Protein AF-A0A183UV71-F1 (afdb_monomer)

Secondary st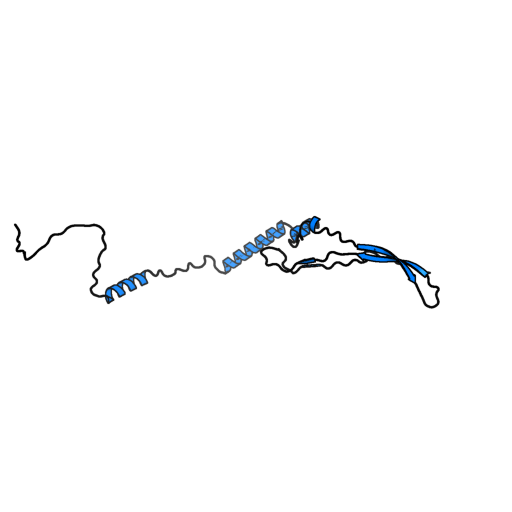ructure (DSSP, 8-state):
------------------S--------S-HHHHHHHHHHHHHHT------PPPSS-HHHHHHHHHHHHHHHHHHHHHT-----SSHHHHHHHH------S-HHHH-----EEEEEEEEEE--TTS--EEEEEEEEEE----EEE----TTT---SS-EEE------S--------

Radius of gyration: 47.93 Å; Cα contacts (8 Å, |Δi|>4): 113; chains: 1; bounding box: 83×75×147 Å

Solvent-accessible surface area (backbone atoms only — not comparable to full-atom values): 11928 Å² total; per-residue (Å²): 132,88,81,90,85,87,82,92,84,84,86,84,89,86,90,87,85,84,90,77,90,72,84,79,80,84,67,99,50,70,68,60,55,54,48,52,52,50,51,54,56,59,68,66,59,70,78,82,78,72,74,72,70,97,56,54,74,64,53,50,50,50,53,49,51,52,52,51,49,55,51,48,53,54,48,62,76,62,45,86,71,70,56,92,38,74,68,48,43,46,64,71,64,63,75,76,77,82,94,66,58,68,76,82,63,57,68,74,62,46,64,47,73,47,80,44,82,43,75,48,77,52,89,100,52,81,69,45,77,46,83,45,71,49,58,47,66,51,55,76,58,50,77,44,76,65,46,67,82,88,81,41,85,49,91,52,66,45,76,48,83,51,75,60,62,82,91,74,87,85,88,79,89,81,131

InterPro domains:
  IPR004133 DAN [PF03045] (96-174)
  IPR029034 Cystine-knot cytokine [G3DSA:2.10.90.10] (87-175)

Structure (mmCIF, N/CA/C/O backbone):
data_AF-A0A183UV71-F1
#
_entry.id   AF-A0A183UV71-F1
#
loop_
_atom_site.group_PDB
_atom_site.id
_atom_site.type_symbol
_atom_site.label_atom_id
_atom_site.label_alt_id
_atom_site.label_comp_id
_atom_site.label_asym_id
_atom_site.label_entity_id
_atom_site.label_seq_id
_atom_site.pdbx_PDB_ins_code
_atom_site.Cartn_x
_atom_site.Cartn_y
_atom_site.Cartn_z
_atom_site.occupancy
_atom_site.B_iso_or_equiv
_atom_site.auth_seq_id
_atom_site.auth_comp_id
_atom_site.auth_asym_id
_atom_site.auth_atom_id
_atom_site.pdbx_PDB_model_num
ATOM 1 N N . MET A 1 1 ? -43.336 -45.589 111.335 1.00 37.75 1 MET A N 1
ATOM 2 C CA . MET A 1 1 ? -44.223 -46.424 110.501 1.00 37.75 1 MET A CA 1
ATOM 3 C C . MET A 1 1 ? -45.210 -45.513 109.783 1.00 37.75 1 MET A C 1
ATOM 5 O O . MET A 1 1 ? -45.688 -44.574 110.404 1.00 37.75 1 MET A O 1
ATOM 9 N N . GLN A 1 2 ? -45.421 -45.746 108.480 1.00 35.09 2 GLN A N 1
ATOM 10 C CA . GLN A 1 2 ? -46.524 -45.199 107.658 1.00 35.09 2 GLN A CA 1
ATOM 11 C C . GLN A 1 2 ? -47.882 -45.576 108.298 1.00 35.09 2 GLN A C 1
ATOM 13 O O . GLN A 1 2 ? -47.913 -46.510 109.090 1.00 35.09 2 GLN A O 1
ATOM 18 N N . ALA A 1 3 ? -49.023 -44.919 108.074 1.00 33.34 3 ALA A N 1
ATOM 19 C CA . ALA A 1 3 ? -49.651 -44.441 106.838 1.00 33.34 3 ALA A CA 1
ATOM 20 C C . ALA A 1 3 ? -50.724 -43.377 107.213 1.00 33.34 3 ALA A C 1
ATOM 22 O O . ALA A 1 3 ? -51.343 -43.485 108.264 1.00 33.34 3 ALA A O 1
ATOM 23 N N . ASN A 1 4 ? -50.811 -42.232 106.527 1.00 34.31 4 ASN A N 1
ATOM 24 C CA . ASN A 1 4 ? -51.706 -41.931 105.390 1.00 34.31 4 ASN A CA 1
ATOM 25 C C . ASN A 1 4 ? -53.217 -42.139 105.631 1.00 34.31 4 ASN A C 1
ATOM 27 O O . ASN A 1 4 ? -53.689 -43.265 105.561 1.00 34.31 4 ASN A O 1
ATOM 31 N N . SER A 1 5 ? -53.970 -41.030 105.662 1.00 34.34 5 SER A N 1
ATOM 32 C CA . SER A 1 5 ? -55.136 -40.824 104.779 1.00 34.34 5 SER A CA 1
ATOM 33 C C . SER A 1 5 ? -55.552 -39.341 104.721 1.00 34.34 5 SER A C 1
ATOM 35 O O . SER A 1 5 ? -56.053 -38.767 105.682 1.00 34.34 5 SER A O 1
ATOM 37 N N . ARG A 1 6 ? -55.260 -38.766 103.547 1.00 35.44 6 ARG A N 1
ATOM 38 C CA . ARG A 1 6 ? -55.653 -37.487 102.911 1.00 35.44 6 ARG A CA 1
ATOM 39 C C . ARG A 1 6 ? -57.178 -37.431 102.588 1.00 35.44 6 ARG A C 1
ATOM 41 O O . ARG A 1 6 ? -57.824 -38.458 102.764 1.00 35.44 6 ARG A O 1
ATOM 48 N N . PRO A 1 7 ? -57.704 -36.428 101.842 1.00 46.22 7 PRO A N 1
ATOM 49 C CA . PRO A 1 7 ? -57.548 -34.965 101.938 1.00 46.22 7 PRO A CA 1
ATOM 50 C C . PRO A 1 7 ? -58.899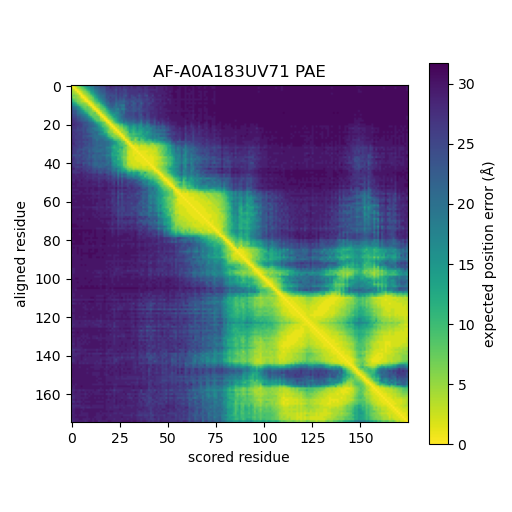 -34.167 101.884 1.00 46.22 7 PRO A C 1
ATOM 52 O O . PRO A 1 7 ? -59.899 -34.751 101.484 1.00 46.22 7 PRO A O 1
ATOM 55 N N . ILE A 1 8 ? -59.052 -32.933 102.430 1.00 34.69 8 ILE A N 1
ATOM 56 C CA . ILE A 1 8 ? -58.747 -31.518 101.972 1.00 34.69 8 ILE A CA 1
ATOM 57 C C . ILE A 1 8 ? -59.767 -31.045 100.861 1.00 34.69 8 ILE A C 1
ATOM 59 O O . ILE A 1 8 ? -60.318 -31.889 100.165 1.00 34.69 8 ILE A O 1
ATOM 63 N N . PRO A 1 9 ? -60.103 -29.743 100.695 1.00 47.84 9 PRO A N 1
ATOM 64 C CA . PRO A 1 9 ? -61.335 -29.082 101.132 1.00 47.84 9 PRO A CA 1
ATOM 65 C C . PRO A 1 9 ? -61.896 -28.117 100.046 1.00 47.84 9 PRO A C 1
ATOM 67 O O . PRO A 1 9 ? -61.473 -28.111 98.892 1.00 47.84 9 PRO A O 1
ATOM 70 N N . ASN A 1 10 ? -62.834 -27.258 100.445 1.00 37.06 10 ASN A N 1
ATOM 71 C CA . ASN A 1 10 ? -63.260 -26.070 99.707 1.00 37.06 10 ASN A CA 1
ATOM 72 C C . ASN A 1 10 ? -62.237 -24.919 99.810 1.00 37.06 10 ASN A C 1
ATOM 74 O O . ASN A 1 10 ? -61.732 -24.663 100.898 1.00 37.06 10 ASN A O 1
ATOM 78 N N . GLY A 1 11 ? -62.083 -24.164 98.716 1.00 37.16 11 GLY A N 1
ATOM 79 C CA . GLY A 1 11 ? -62.199 -22.699 98.728 1.00 37.16 11 GLY A CA 1
ATOM 80 C C . GLY A 1 11 ? -60.974 -21.805 99.010 1.00 37.16 11 GLY A C 1
ATOM 81 O O . GLY A 1 11 ? -60.402 -21.848 100.089 1.00 37.16 11 GLY A O 1
ATOM 82 N N . VAL A 1 12 ? -60.800 -20.864 98.068 1.00 38.53 12 VAL A N 1
ATOM 83 C CA . VAL A 1 12 ? -60.461 -19.422 98.203 1.00 38.53 12 VAL A CA 1
ATOM 84 C C . VAL A 1 12 ? -58.981 -18.965 98.237 1.00 38.53 12 VAL A C 1
ATOM 86 O O . VAL A 1 12 ? -58.198 -19.401 99.069 1.00 38.53 12 VAL A O 1
ATOM 89 N N . ASP A 1 13 ? -58.708 -18.058 97.277 1.00 41.94 13 ASP A N 1
ATOM 90 C CA . ASP A 1 13 ? -57.704 -16.986 97.055 1.00 41.94 13 ASP A CA 1
ATOM 91 C C . ASP A 1 13 ? -56.352 -16.948 97.784 1.00 41.94 13 ASP A C 1
ATOM 93 O O . ASP A 1 13 ? -56.307 -17.002 99.002 1.00 41.94 13 ASP A O 1
ATOM 97 N N . GLU A 1 14 ? -55.278 -16.626 97.037 1.00 30.55 14 GLU A N 1
ATOM 98 C CA . GLU A 1 14 ? -54.469 -15.407 97.272 1.00 30.55 14 GLU A CA 1
ATOM 99 C C . GLU A 1 14 ? -53.481 -15.121 96.113 1.00 30.55 14 GLU A C 1
ATOM 101 O O . GLU A 1 14 ? -52.954 -16.020 95.459 1.00 30.55 14 GLU A O 1
ATOM 106 N N . SER A 1 15 ? -53.248 -13.836 95.847 1.00 49.28 15 SER A N 1
ATOM 107 C CA . SER A 1 15 ? -52.450 -13.249 94.758 1.00 49.28 15 SER A CA 1
ATOM 108 C C . SER A 1 15 ? -50.927 -13.258 94.980 1.00 49.28 15 SER A C 1
ATOM 110 O O . SER A 1 15 ? -50.489 -12.995 96.097 1.00 49.28 15 SER A O 1
ATOM 112 N N . LEU A 1 16 ? -50.111 -13.357 93.912 1.00 31.36 16 LEU A N 1
ATOM 113 C CA . LEU A 1 16 ? -48.739 -12.807 93.912 1.00 31.36 16 LEU A CA 1
ATOM 114 C C . LEU A 1 16 ? -48.205 -12.422 92.509 1.00 31.36 16 LEU A C 1
ATOM 116 O O . LEU A 1 16 ? -48.449 -13.087 91.506 1.00 31.36 16 LEU A O 1
ATOM 120 N N . THR A 1 17 ? -47.466 -11.314 92.473 1.00 39.59 17 THR A N 1
ATOM 121 C CA . THR A 1 17 ? -46.967 -10.503 91.343 1.00 39.59 17 THR A CA 1
ATOM 122 C C . THR A 1 17 ? -45.649 -10.973 90.677 1.00 39.59 17 THR A C 1
ATOM 124 O O . THR A 1 17 ? -44.649 -11.083 91.373 1.00 39.59 17 THR A O 1
ATOM 127 N N . THR A 1 18 ? -45.661 -11.088 89.324 1.00 42.94 18 THR A N 1
ATOM 128 C CA . THR A 1 18 ? -44.653 -10.768 88.240 1.00 42.94 18 THR A CA 1
ATOM 129 C C . THR A 1 18 ? -43.196 -11.311 88.290 1.00 42.94 18 THR A C 1
ATOM 131 O O . THR A 1 18 ? -42.669 -11.406 89.389 1.00 42.94 18 THR A O 1
ATOM 134 N N . PRO A 1 19 ? -42.458 -11.569 87.161 1.00 45.84 19 PRO A N 1
ATOM 135 C CA . PRO A 1 19 ? -42.500 -10.829 85.883 1.00 45.84 19 PRO A CA 1
ATOM 136 C C . PRO A 1 19 ? -42.295 -11.642 84.575 1.00 45.84 19 PRO A C 1
ATOM 138 O O . PRO A 1 19 ? -41.413 -12.479 84.449 1.00 45.84 19 PRO A O 1
ATOM 141 N N . ILE A 1 20 ? -43.101 -11.311 83.571 1.00 39.38 20 ILE A N 1
ATOM 142 C CA . ILE A 1 20 ? -42.819 -11.116 82.133 1.00 39.38 20 ILE A CA 1
ATOM 143 C C . ILE A 1 20 ? -44.234 -10.986 81.571 1.00 39.38 20 ILE A C 1
ATOM 145 O O . ILE A 1 20 ? -44.968 -11.960 81.420 1.00 39.38 20 ILE A O 1
ATOM 149 N N . GLY A 1 21 ? -44.669 -9.734 81.440 1.00 43.47 21 GLY A N 1
ATOM 150 C CA . GLY A 1 21 ? -46.035 -9.390 81.079 1.00 43.47 21 GLY A CA 1
ATOM 151 C C . GLY A 1 21 ? -46.314 -9.742 79.628 1.00 43.47 21 GLY A C 1
ATOM 152 O O . GLY A 1 21 ? -46.145 -8.906 78.746 1.00 43.47 21 GLY A O 1
ATOM 153 N N . TYR A 1 22 ? -46.783 -10.959 79.387 1.00 37.91 22 TYR A N 1
ATOM 154 C CA . TYR A 1 22 ? -47.634 -11.209 78.238 1.00 37.91 22 TYR A CA 1
ATOM 155 C C . TYR A 1 22 ? -49.054 -10.850 78.661 1.00 37.91 22 TYR A C 1
ATOM 157 O O . TYR A 1 22 ? -49.652 -11.516 79.504 1.00 37.91 22 TYR A O 1
ATOM 165 N N . ILE A 1 23 ? -49.577 -9.751 78.115 1.00 50.41 23 ILE A N 1
ATOM 166 C CA . ILE A 1 23 ? -50.995 -9.424 78.243 1.00 50.41 23 ILE A CA 1
ATOM 167 C C . ILE A 1 23 ? -51.744 -10.480 77.432 1.00 50.41 23 ILE A C 1
ATOM 169 O O . ILE A 1 23 ? -51.698 -10.485 76.202 1.00 50.41 23 ILE A O 1
ATOM 173 N N . GLN A 1 24 ? -52.381 -11.417 78.125 1.00 41.72 24 GLN A N 1
ATOM 174 C CA . GLN A 1 24 ? -53.214 -12.426 77.495 1.00 41.72 24 GLN A CA 1
ATOM 175 C C . GLN A 1 24 ? -54.585 -11.802 77.231 1.00 41.72 24 GLN A C 1
ATOM 177 O O . GLN A 1 24 ? -55.425 -11.709 78.122 1.00 41.72 24 GLN A O 1
ATOM 182 N N . TYR A 1 25 ? -54.796 -11.317 76.007 1.00 48.44 25 TYR A N 1
ATOM 183 C CA . TYR A 1 25 ? -56.114 -10.873 75.564 1.00 48.44 25 TYR A CA 1
ATOM 184 C C . TYR A 1 25 ? -56.977 -12.113 75.304 1.00 48.44 25 TYR A C 1
ATOM 186 O O . TYR A 1 25 ? -56.830 -12.775 74.278 1.00 48.44 25 TYR A O 1
ATOM 194 N N . GLY A 1 26 ? -57.855 -12.450 76.248 1.00 51.72 26 GLY A N 1
ATOM 195 C CA . GLY A 1 26 ? -58.987 -13.330 75.972 1.00 51.72 26 GLY A CA 1
ATOM 196 C C . GLY A 1 26 ? -59.980 -12.561 75.109 1.00 51.72 26 GLY A C 1
ATOM 197 O O . GLY A 1 26 ? -60.466 -11.512 75.529 1.00 51.72 26 GLY A O 1
ATOM 198 N N . VAL A 1 27 ? -60.217 -13.022 73.881 1.00 54.19 27 VAL A N 1
ATOM 199 C CA . VAL A 1 27 ? -61.222 -12.423 73.001 1.00 54.19 27 VAL A CA 1
ATOM 200 C C . VAL A 1 27 ? -62.257 -13.482 72.674 1.00 54.19 27 VAL A C 1
ATOM 202 O O . VAL A 1 27 ? -62.022 -14.367 71.857 1.00 54.19 27 VAL A O 1
ATOM 205 N N . ASP A 1 28 ? -63.418 -13.363 73.308 1.00 57.75 28 ASP A N 1
ATOM 206 C CA . ASP A 1 28 ? -64.486 -14.366 73.250 1.00 57.75 28 ASP A CA 1
ATOM 207 C C . ASP A 1 28 ? -65.299 -14.311 71.939 1.00 57.75 28 ASP A C 1
ATOM 209 O O . ASP A 1 28 ? -66.291 -15.016 71.783 1.00 57.75 28 ASP A O 1
ATOM 213 N N . ASN A 1 29 ? -64.879 -13.491 70.967 1.00 60.41 29 ASN A N 1
ATOM 214 C CA . ASN A 1 29 ? -65.488 -13.402 69.639 1.00 60.41 29 ASN A CA 1
ATOM 215 C C . ASN A 1 29 ? -64.429 -13.108 68.565 1.00 60.41 29 ASN A C 1
ATOM 217 O O . ASN A 1 29 ? -64.015 -11.962 68.362 1.00 60.41 29 ASN A O 1
ATOM 221 N N . SER A 1 30 ? -64.007 -14.154 67.851 1.00 63.09 30 SER A N 1
ATOM 222 C CA . SER A 1 30 ? -62.958 -14.109 66.820 1.00 63.09 30 SER A CA 1
ATOM 223 C C . SER A 1 30 ? -63.221 -13.079 65.714 1.00 63.09 30 SER A C 1
ATOM 225 O O . SER A 1 30 ? -62.289 -12.442 65.230 1.00 63.09 30 SER A O 1
ATOM 227 N N . THR A 1 31 ? -64.486 -12.838 65.370 1.00 66.81 31 THR A N 1
ATOM 228 C CA . THR A 1 31 ? -64.892 -11.918 64.298 1.00 66.81 31 THR A CA 1
ATOM 229 C C . THR A 1 31 ? -64.639 -10.447 64.626 1.00 66.81 31 THR A C 1
ATOM 231 O O . THR A 1 31 ? -64.263 -9.676 63.744 1.00 66.81 31 THR A O 1
ATOM 234 N N . ILE A 1 32 ? -64.807 -10.045 65.889 1.00 72.81 32 ILE A N 1
ATOM 235 C CA . I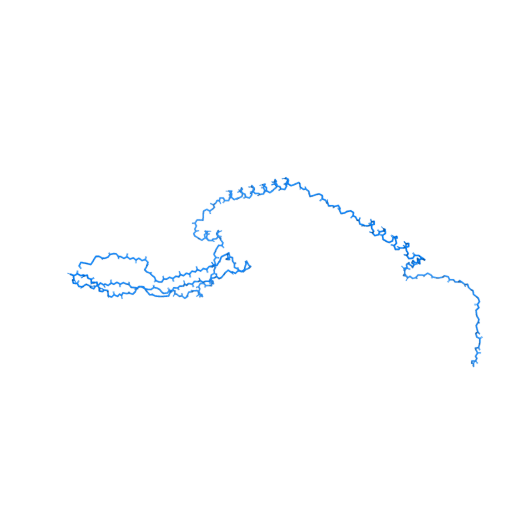LE A 1 32 ? -64.664 -8.643 66.310 1.00 72.81 32 ILE A CA 1
ATOM 236 C C . ILE A 1 32 ? -63.187 -8.258 66.360 1.00 72.81 32 ILE A C 1
ATOM 238 O O . ILE A 1 32 ? -62.804 -7.193 65.875 1.00 72.81 32 ILE A O 1
ATOM 242 N N . PHE A 1 33 ? -62.341 -9.139 66.899 1.00 76.19 33 PHE A N 1
ATOM 243 C CA . PHE A 1 33 ? -60.900 -8.904 66.930 1.00 76.19 33 PHE A CA 1
ATOM 244 C C . PHE A 1 33 ? -60.305 -8.841 65.523 1.00 76.19 33 PHE A C 1
ATOM 246 O O . PHE A 1 33 ? -59.490 -7.968 65.224 1.00 76.19 33 PHE A O 1
ATOM 253 N N . GLU A 1 34 ? -60.739 -9.735 64.638 1.00 74.31 34 GLU A N 1
ATOM 254 C CA . GLU A 1 34 ? -60.275 -9.775 63.254 1.00 74.31 34 GLU A CA 1
ATOM 255 C C . GLU A 1 34 ? -60.704 -8.524 62.470 1.00 74.31 34 GLU A C 1
ATOM 257 O O . GLU A 1 34 ? -59.919 -7.960 61.708 1.00 74.31 34 GLU A O 1
ATOM 262 N N . GLN A 1 35 ? -61.915 -8.012 62.717 1.00 79.31 35 GLN A N 1
ATOM 263 C CA . GLN A 1 35 ? -62.367 -6.740 62.148 1.00 79.31 35 GLN A CA 1
ATOM 264 C C . GLN A 1 35 ? -61.595 -5.542 62.704 1.00 79.31 35 GLN A C 1
ATOM 266 O O . GLN A 1 35 ? -61.173 -4.678 61.936 1.00 79.31 35 GLN A O 1
ATOM 271 N N . LEU A 1 36 ? -61.372 -5.487 64.018 1.00 83.44 36 LEU A N 1
ATOM 272 C CA . LEU A 1 36 ? -60.645 -4.389 64.653 1.00 83.44 36 LEU A CA 1
ATOM 273 C C . LEU A 1 36 ? -59.190 -4.329 64.173 1.00 83.44 36 LEU A C 1
ATOM 275 O O . LEU A 1 36 ? -58.695 -3.257 63.828 1.00 83.44 36 LEU A O 1
ATOM 279 N N . SER A 1 37 ? -58.524 -5.481 64.095 1.00 81.94 37 SER A N 1
ATOM 280 C CA . SER A 1 37 ? -57.149 -5.588 63.600 1.00 81.94 37 SER A CA 1
ATOM 281 C C . SER A 1 3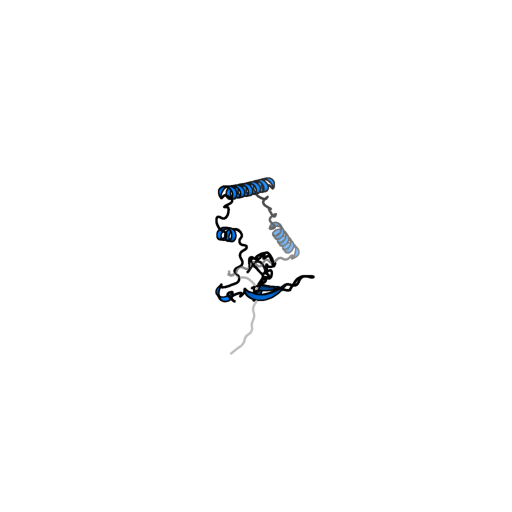7 ? -57.041 -5.258 62.109 1.00 81.94 37 SER A C 1
ATOM 283 O O . SER A 1 37 ? -56.137 -4.514 61.726 1.00 81.94 37 SER A O 1
ATOM 285 N N . ARG A 1 38 ? -57.994 -5.697 61.269 1.00 79.31 38 ARG A N 1
ATOM 286 C CA . ARG A 1 38 ? -58.074 -5.267 59.860 1.00 79.31 38 ARG A CA 1
ATOM 287 C C . ARG A 1 38 ? -58.268 -3.762 59.722 1.00 79.31 38 ARG A C 1
ATOM 289 O O . ARG A 1 38 ? -57.568 -3.143 58.929 1.00 79.31 38 ARG A O 1
ATOM 296 N N . ASN A 1 39 ? -59.177 -3.169 60.489 1.00 82.75 39 ASN A N 1
ATOM 297 C CA . ASN A 1 39 ? -59.458 -1.736 60.405 1.00 82.75 39 ASN A CA 1
ATOM 298 C C . ASN A 1 39 ? -58.265 -0.900 60.885 1.00 82.75 39 ASN A C 1
ATOM 300 O O . ASN A 1 39 ? -57.896 0.071 60.226 1.00 82.75 39 ASN A O 1
ATOM 304 N N . ALA A 1 40 ? -57.606 -1.317 61.970 1.00 82.25 40 ALA A N 1
ATOM 305 C CA . ALA A 1 40 ? -56.369 -0.696 62.430 1.00 82.25 40 ALA A CA 1
ATOM 306 C C . ALA A 1 40 ? -55.265 -0.797 61.364 1.00 82.25 40 ALA A C 1
ATOM 308 O O . ALA A 1 40 ? -54.642 0.208 61.032 1.00 82.25 40 ALA A O 1
ATOM 309 N N . PHE A 1 41 ? -55.074 -1.966 60.747 1.00 78.75 41 PHE A N 1
ATOM 310 C CA . PHE A 1 41 ? -54.091 -2.146 59.676 1.00 78.75 41 PHE A CA 1
ATOM 311 C C . PHE A 1 41 ? -54.386 -1.278 58.442 1.00 78.75 41 PHE A C 1
ATOM 313 O O . PHE A 1 41 ? -53.479 -0.645 57.907 1.00 78.75 41 PHE A O 1
ATOM 320 N N . MET A 1 42 ? -55.649 -1.193 58.015 1.00 74.69 42 MET A N 1
ATOM 321 C CA . MET A 1 42 ? -56.049 -0.352 56.880 1.00 74.69 42 MET A CA 1
ATOM 322 C C . MET A 1 42 ? -55.894 1.144 57.186 1.00 74.69 42 MET A C 1
ATOM 324 O O . MET A 1 42 ? -55.534 1.902 56.295 1.00 74.69 42 MET A O 1
ATOM 328 N N . SER A 1 43 ? -56.074 1.570 58.442 1.00 74.94 43 SER A N 1
ATOM 329 C CA . SER A 1 43 ? -55.837 2.963 58.855 1.00 74.94 43 SER A CA 1
ATOM 330 C C . SER A 1 43 ? -54.357 3.374 58.900 1.00 74.94 43 SER A C 1
ATOM 332 O O . SER A 1 43 ? -54.056 4.564 58.896 1.00 74.94 43 SER A O 1
ATOM 334 N N . LEU A 1 44 ? -53.427 2.410 58.917 1.00 72.94 44 LEU A N 1
ATOM 335 C CA . LEU A 1 44 ? -51.980 2.660 58.863 1.00 72.94 44 LEU A CA 1
ATOM 336 C C . LEU A 1 44 ? -51.445 2.774 57.431 1.00 72.94 44 LEU A C 1
ATOM 338 O O . LEU A 1 44 ? -50.263 3.072 57.242 1.00 72.94 44 LEU A O 1
ATOM 342 N N . GLN A 1 45 ? -52.285 2.544 56.419 1.00 62.72 45 GLN A N 1
ATOM 343 C CA . GLN A 1 45 ? -51.925 2.843 55.040 1.00 62.72 45 GLN A CA 1
ATOM 344 C C . GLN A 1 45 ? -51.898 4.363 54.886 1.00 62.72 45 GLN A C 1
ATOM 346 O O . GLN A 1 45 ? -52.921 4.998 54.657 1.00 62.72 45 GLN A O 1
ATOM 351 N N . SER A 1 46 ? -50.718 4.961 55.056 1.00 61.53 46 SER A N 1
ATOM 352 C CA . SER A 1 46 ? -50.503 6.352 54.677 1.00 61.53 46 SER A CA 1
ATOM 353 C C . SER A 1 46 ? -50.82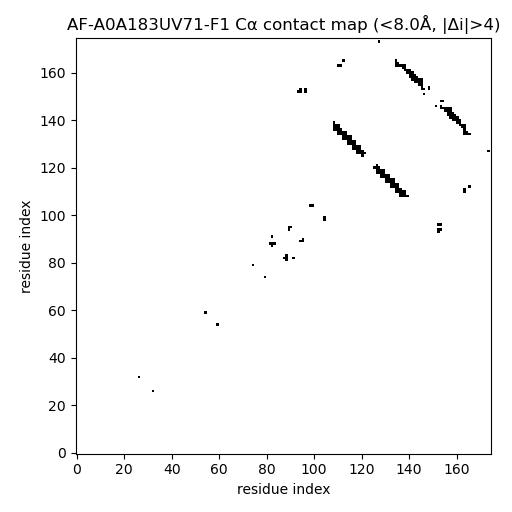0 6.486 53.194 1.00 61.53 46 SER A C 1
ATOM 355 O O . SER A 1 46 ? -50.233 5.748 52.391 1.00 61.53 46 SER A O 1
ATOM 357 N N . ASP A 1 47 ? -51.690 7.427 52.828 1.00 61.44 47 ASP A N 1
ATOM 358 C CA . ASP A 1 47 ? -51.824 7.842 51.437 1.00 61.44 47 ASP A CA 1
ATOM 359 C C . ASP A 1 47 ? -50.419 8.071 50.883 1.00 61.44 47 ASP A C 1
ATOM 361 O O . ASP A 1 47 ? -49.601 8.772 51.488 1.00 61.44 47 ASP A O 1
ATOM 365 N N . SER A 1 48 ? -50.097 7.418 49.766 1.00 54.31 48 SER A N 1
ATOM 366 C CA . SER A 1 48 ? -48.817 7.613 49.103 1.00 54.31 48 SER A CA 1
ATOM 367 C C . SER A 1 48 ? -48.780 9.051 48.598 1.00 54.31 48 SER A C 1
ATOM 369 O O . SER A 1 48 ? -49.220 9.339 47.484 1.00 54.31 48 SER A O 1
ATOM 371 N N . TYR A 1 49 ? -48.297 9.967 49.434 1.00 59.19 49 TYR A N 1
ATOM 372 C CA . TYR A 1 49 ? -48.003 11.331 49.046 1.00 59.19 49 TYR A CA 1
ATOM 373 C C . TYR A 1 49 ? -46.852 11.265 48.046 1.00 59.19 49 TYR A C 1
ATOM 375 O O . TYR A 1 49 ? -45.674 11.206 48.401 1.00 59.19 49 TYR A O 1
ATOM 383 N N . ILE A 1 50 ? -47.207 11.187 46.767 1.00 61.53 50 ILE A N 1
ATOM 384 C CA . ILE A 1 50 ? -46.257 11.356 45.680 1.00 61.53 50 ILE A CA 1
ATOM 385 C C . ILE A 1 50 ? -45.967 12.850 45.658 1.00 61.53 50 ILE A C 1
ATOM 387 O O . ILE A 1 50 ? -46.752 13.631 45.123 1.00 61.53 50 ILE A O 1
ATOM 391 N N . GLU A 1 51 ? -44.861 13.245 46.286 1.00 61.97 51 GLU A N 1
ATOM 392 C CA . GLU A 1 51 ? -44.380 14.617 46.225 1.00 61.97 51 GLU A CA 1
ATOM 393 C C . GLU A 1 51 ? -44.301 15.017 44.740 1.00 61.97 51 GLU A C 1
ATOM 395 O O . GLU A 1 51 ? -43.626 14.331 43.954 1.00 61.97 51 GLU A O 1
ATOM 400 N N . PRO A 1 52 ? -45.042 16.053 44.302 1.00 63.16 52 PRO A N 1
ATOM 401 C CA . PRO A 1 52 ? -45.010 16.459 42.911 1.00 63.16 52 PRO A CA 1
ATOM 402 C C . PRO A 1 52 ? -43.554 16.764 42.550 1.00 63.16 52 PRO A C 1
ATOM 404 O O . PRO A 1 52 ? -42.840 17.376 43.349 1.00 63.16 52 PRO A O 1
ATOM 407 N N . PRO A 1 53 ? -43.065 16.312 41.379 1.00 63.53 53 PRO A N 1
ATOM 408 C CA . PRO A 1 53 ? -41.674 16.511 41.017 1.00 63.53 53 PRO A CA 1
ATOM 409 C C . PRO A 1 53 ? -41.343 17.995 41.157 1.00 63.53 53 PRO A C 1
ATOM 411 O O . PRO A 1 53 ? -41.996 18.817 40.522 1.00 63.53 53 PRO A O 1
ATOM 414 N N . LEU A 1 54 ? -40.311 18.306 41.952 1.00 65.25 54 LEU A N 1
ATOM 415 C CA . LEU A 1 54 ? -39.871 19.660 42.342 1.00 65.25 54 LEU A CA 1
ATOM 416 C C . LEU A 1 54 ? -39.631 20.639 41.173 1.00 65.25 54 LEU A C 1
ATOM 418 O O . LEU A 1 54 ? -39.250 21.783 41.396 1.00 65.25 54 LEU A O 1
ATOM 422 N N . LEU A 1 55 ? -39.751 20.168 39.930 1.00 70.50 55 LEU A N 1
ATOM 423 C CA . LEU A 1 55 ? -39.580 20.931 38.708 1.00 70.50 55 LEU A CA 1
ATOM 424 C C . LEU A 1 55 ? -40.640 20.527 37.684 1.00 70.50 55 LEU A C 1
ATOM 426 O O . LEU A 1 55 ? -40.779 19.335 37.360 1.00 70.50 55 LEU A O 1
ATOM 430 N N . THR A 1 56 ? -41.291 21.523 37.095 1.00 82.25 56 THR A N 1
ATOM 431 C CA . THR A 1 56 ? -42.186 21.326 35.955 1.00 82.25 56 THR A CA 1
ATOM 432 C C . THR A 1 56 ? -41.401 20.786 34.744 1.00 82.25 56 THR A C 1
ATOM 434 O O . THR A 1 56 ? -40.168 20.911 34.661 1.00 82.25 56 THR A O 1
ATOM 437 N N . PRO A 1 57 ? -42.067 20.152 33.763 1.00 81.88 57 PRO A N 1
ATOM 438 C CA . PRO A 1 57 ? -41.411 19.694 32.534 1.00 81.88 57 PRO A CA 1
ATOM 439 C C . PRO A 1 57 ? -40.638 20.806 31.802 1.00 81.88 57 PRO A C 1
ATOM 441 O O . PRO A 1 57 ? -39.567 20.565 31.236 1.00 81.88 57 PRO A O 1
ATOM 444 N N . GLU A 1 58 ? -41.145 22.035 31.859 1.00 82.81 58 GLU A N 1
ATOM 445 C CA . GLU A 1 58 ? -40.544 23.223 31.251 1.00 82.81 58 GLU A CA 1
ATOM 446 C C . GLU A 1 58 ? -39.259 23.635 31.969 1.00 82.81 58 GLU A C 1
ATOM 448 O O . GLU A 1 58 ? -38.233 23.864 31.325 1.00 82.81 58 GLU A O 1
ATOM 453 N N . GLU A 1 59 ? -39.254 23.616 33.302 1.00 84.69 59 GLU A N 1
ATOM 454 C CA . GLU A 1 59 ? -38.063 23.899 34.104 1.00 84.69 59 GLU A CA 1
ATOM 455 C C . GLU A 1 59 ? -36.974 22.837 33.905 1.00 84.69 59 GLU A C 1
ATOM 457 O O . GLU A 1 59 ? -35.780 23.153 33.822 1.00 84.69 59 GLU A O 1
ATOM 462 N N . LYS A 1 60 ? -37.362 21.565 33.741 1.00 81.94 60 LYS A N 1
ATOM 463 C CA . LYS A 1 60 ? -36.431 20.487 33.364 1.00 81.94 60 LYS A CA 1
ATOM 464 C C . LYS A 1 60 ? -35.809 20.746 31.990 1.00 81.94 60 LYS A C 1
ATOM 466 O O . LYS A 1 60 ? -34.591 20.604 31.835 1.00 81.94 60 LYS A O 1
ATOM 471 N N . LYS A 1 61 ? -36.610 21.176 31.008 1.00 86.25 61 LYS A N 1
ATOM 472 C CA . LYS A 1 61 ? -36.140 21.544 29.662 1.00 86.25 61 LYS A CA 1
ATOM 473 C C . LYS A 1 61 ? -35.202 22.755 29.704 1.00 86.25 61 LYS A C 1
ATOM 475 O O . LYS A 1 61 ? -34.142 22.718 29.078 1.00 86.25 61 LYS A O 1
ATOM 480 N N . ALA A 1 62 ? -35.523 23.776 30.497 1.00 88.00 62 ALA A N 1
ATOM 481 C CA . ALA A 1 62 ? -34.688 24.960 30.689 1.00 88.00 62 ALA A CA 1
ATOM 482 C C . ALA A 1 62 ? -33.334 24.612 31.332 1.00 88.00 62 ALA A C 1
ATOM 484 O O . ALA A 1 62 ? -32.282 25.014 30.828 1.00 88.00 62 ALA A O 1
ATOM 485 N N . ARG A 1 63 ? -33.325 23.776 32.382 1.00 85.75 63 ARG A N 1
ATOM 486 C CA . ARG A 1 63 ? -32.082 23.271 32.994 1.00 85.75 63 ARG A CA 1
ATOM 487 C C . ARG A 1 63 ? -31.252 22.442 32.014 1.00 85.75 63 ARG A C 1
ATOM 489 O O . ARG A 1 63 ? -30.022 22.544 32.011 1.00 85.75 63 ARG A O 1
ATOM 496 N N . TRP A 1 64 ? -31.889 21.628 31.173 1.00 85.62 64 TRP A N 1
ATOM 497 C CA . TRP A 1 64 ? -31.192 20.866 30.135 1.00 85.62 64 TRP A CA 1
ATOM 498 C C . TRP A 1 64 ? -30.553 21.783 29.084 1.00 85.62 64 TRP A C 1
ATOM 500 O O . TRP A 1 64 ? -29.372 21.616 28.767 1.00 85.62 64 TRP A O 1
ATOM 510 N N . LEU A 1 65 ? -31.285 22.797 28.609 1.00 89.88 65 LEU A N 1
ATOM 511 C CA . LEU A 1 65 ? -30.776 23.805 27.674 1.00 89.88 65 LEU A CA 1
ATOM 512 C C . LEU A 1 65 ? -29.604 24.590 28.276 1.00 89.88 65 LEU A C 1
ATOM 514 O O . LEU A 1 65 ? -28.561 24.703 27.633 1.00 89.88 65 LEU A O 1
ATOM 518 N N . GLN A 1 66 ? -29.704 25.034 29.533 1.00 88.88 66 GLN A N 1
ATOM 519 C CA . GLN A 1 66 ? -28.599 25.690 30.242 1.00 88.88 66 GLN A CA 1
ATOM 520 C C . GLN A 1 66 ? -27.366 24.786 30.368 1.00 88.88 66 GLN A C 1
ATOM 522 O O . GLN A 1 66 ? -26.237 25.242 30.166 1.00 88.88 66 GLN A O 1
ATOM 527 N N . ARG A 1 67 ? -27.547 23.492 30.673 1.00 87.50 67 ARG A N 1
ATOM 528 C CA . ARG A 1 67 ? -26.438 22.522 30.717 1.00 87.50 67 ARG A CA 1
ATOM 529 C C . ARG A 1 67 ? -25.794 22.346 29.345 1.00 87.50 67 ARG A C 1
ATOM 531 O O . ARG A 1 67 ? -24.564 22.313 29.270 1.00 87.50 67 ARG A O 1
ATOM 538 N N . LYS A 1 68 ? -26.587 22.267 28.270 1.00 87.44 68 LYS A N 1
ATOM 539 C CA . LYS A 1 68 ? -26.071 22.206 26.895 1.00 87.44 68 LYS A CA 1
ATOM 540 C C . LYS A 1 68 ? -25.287 23.465 26.535 1.00 87.44 68 LYS A C 1
ATOM 542 O O . LYS A 1 68 ? -24.161 23.339 26.064 1.00 87.44 68 LYS A O 1
ATOM 547 N N . LEU A 1 69 ? -25.825 24.648 26.829 1.00 86.00 69 LEU A N 1
ATOM 548 C CA . LEU A 1 69 ? -25.180 25.927 26.531 1.00 86.00 69 LEU A CA 1
ATOM 549 C C . LEU A 1 69 ? -23.860 26.083 27.298 1.00 86.00 69 LEU A C 1
ATOM 551 O O . LEU A 1 69 ? -22.834 26.392 26.702 1.00 86.00 69 LEU A O 1
ATOM 555 N N . ARG A 1 70 ? -23.837 25.757 28.599 1.00 85.50 70 ARG A N 1
ATOM 556 C CA . ARG A 1 70 ? -22.601 25.736 29.405 1.00 85.50 70 ARG A CA 1
ATOM 557 C C . ARG A 1 70 ? -21.567 24.747 28.862 1.00 85.50 70 ARG A C 1
ATOM 559 O O . ARG A 1 70 ? -20.369 25.020 28.921 1.00 85.50 70 ARG A O 1
ATOM 566 N N . LYS A 1 71 ? -22.001 23.585 28.359 1.00 81.69 71 LYS A N 1
ATOM 567 C CA . LYS A 1 71 ? -21.105 22.593 27.744 1.00 81.69 71 LYS A CA 1
ATOM 568 C C . LYS A 1 71 ? -20.541 23.107 26.418 1.00 81.69 71 LYS A C 1
ATOM 570 O O . LYS A 1 71 ? -19.343 22.960 26.206 1.00 81.69 71 LYS A O 1
ATOM 575 N N . GLN A 1 72 ? -21.366 23.753 25.595 1.00 78.75 72 GLN A N 1
ATOM 576 C CA . GLN A 1 72 ? -20.951 24.367 24.334 1.00 78.75 72 GLN A CA 1
ATOM 577 C C . GLN A 1 72 ? -19.940 25.494 24.575 1.00 78.75 72 GLN A C 1
ATOM 579 O O . GLN A 1 72 ? -18.825 25.426 24.076 1.00 78.75 72 GLN A O 1
ATOM 584 N N . GLN A 1 73 ? -20.236 26.416 25.495 1.00 80.75 73 GLN A N 1
ATOM 585 C CA . GLN A 1 73 ? -19.313 27.484 25.892 1.00 80.75 73 GLN A CA 1
ATOM 586 C C . GLN A 1 73 ? -17.979 26.950 26.436 1.00 80.75 73 GLN A C 1
ATOM 588 O O . GLN A 1 73 ? -16.933 27.548 26.205 1.00 80.75 73 GLN A O 1
ATOM 593 N N . LYS A 1 74 ? -17.977 25.818 27.157 1.00 77.38 74 LYS A N 1
ATOM 594 C CA . LYS A 1 74 ? -16.732 25.162 27.597 1.00 77.38 74 LYS A CA 1
ATOM 595 C C . LYS A 1 74 ? -15.934 24.558 26.438 1.00 77.38 74 LYS A C 1
ATOM 597 O O . LYS A 1 74 ? -14.713 24.499 26.545 1.00 77.38 74 LYS A O 1
ATOM 602 N N . ILE A 1 75 ? -16.593 24.080 25.384 1.00 70.31 75 ILE A N 1
ATOM 603 C CA . ILE A 1 75 ? -15.941 23.560 24.173 1.00 70.31 75 ILE A CA 1
ATOM 604 C C . ILE A 1 75 ? -15.346 24.723 23.375 1.00 70.31 75 ILE A C 1
ATOM 606 O O . ILE A 1 75 ? -14.172 24.667 23.020 1.00 70.31 75 ILE A O 1
ATOM 610 N N . ASP A 1 76 ? -16.107 25.802 23.200 1.00 69.44 76 ASP A N 1
ATOM 611 C CA . ASP A 1 76 ? -15.681 26.984 22.450 1.00 69.44 76 ASP A CA 1
ATOM 612 C C . ASP A 1 76 ? -14.520 27.704 23.160 1.00 69.44 76 ASP A C 1
ATOM 614 O O . ASP A 1 76 ? -13.496 27.983 22.541 1.00 69.44 76 ASP A O 1
ATOM 618 N N . LYS A 1 77 ? -14.593 27.884 24.493 1.00 69.12 77 LYS A N 1
ATOM 619 C CA . LYS A 1 77 ? -13.489 28.440 25.308 1.00 69.12 77 LYS A CA 1
ATOM 620 C C . LYS A 1 77 ? -12.230 27.573 25.315 1.00 69.12 77 LYS A C 1
ATOM 622 O O . LYS A 1 77 ? -11.144 28.083 25.570 1.00 69.12 77 LYS A O 1
ATOM 627 N N . ARG A 1 78 ? -12.353 26.261 25.091 1.00 64.12 78 ARG A N 1
ATOM 628 C CA . ARG A 1 78 ? -11.192 25.359 24.988 1.00 64.12 78 ARG A CA 1
ATOM 629 C C . ARG A 1 78 ? -10.541 25.396 23.605 1.00 64.12 78 ARG A C 1
ATOM 631 O O . ARG A 1 78 ? -9.452 24.837 23.474 1.00 64.12 78 ARG A O 1
ATOM 638 N N . GLY A 1 79 ? -11.182 26.051 22.630 1.00 57.16 79 GLY A N 1
ATOM 639 C CA . GLY A 1 79 ? -10.835 25.994 21.218 1.00 57.16 79 GLY A CA 1
ATOM 640 C C . GLY A 1 79 ? -10.969 24.570 20.671 1.00 57.16 79 GLY A C 1
ATOM 641 O O . GLY A 1 79 ? -10.708 23.579 21.360 1.00 57.16 79 GLY A O 1
ATOM 642 N N . ARG A 1 80 ? -11.313 24.417 19.388 1.00 58.09 80 ARG A N 1
ATOM 643 C CA . ARG A 1 80 ? -10.913 23.191 18.685 1.00 58.09 80 ARG A CA 1
ATOM 644 C C . ARG A 1 80 ? -9.392 23.230 18.626 1.00 58.09 80 ARG A C 1
ATOM 646 O O . ARG A 1 80 ? -8.835 23.876 17.749 1.00 58.09 80 ARG A O 1
ATOM 653 N N . LYS A 1 81 ? -8.722 22.608 19.600 1.00 59.97 81 LYS A N 1
ATOM 654 C CA . LYS A 1 81 ? -7.277 22.394 19.553 1.00 59.97 81 LYS A CA 1
ATOM 655 C C . LYS A 1 81 ? -7.004 21.520 18.336 1.00 59.97 81 LYS A C 1
ATOM 657 O O . LYS A 1 81 ? -7.102 20.299 18.432 1.00 59.97 81 LYS A O 1
ATOM 662 N N . ILE A 1 82 ? -6.738 22.151 17.195 1.00 59.53 82 ILE A N 1
ATOM 663 C CA . ILE A 1 82 ? -6.187 21.484 16.021 1.00 59.53 82 ILE A CA 1
ATOM 664 C C . ILE A 1 82 ? -4.949 20.769 16.541 1.00 59.53 82 ILE A C 1
ATOM 666 O O . ILE A 1 82 ? -4.098 21.386 17.182 1.00 59.53 82 ILE A O 1
ATOM 670 N N . ALA A 1 83 ? -4.931 19.448 16.409 1.00 62.62 83 ALA A N 1
ATOM 671 C CA . ALA A 1 83 ? -3.826 18.660 16.905 1.00 62.62 83 ALA A CA 1
ATOM 672 C C . ALA A 1 83 ? -2.533 19.159 16.250 1.00 62.62 83 ALA A C 1
ATOM 674 O O . ALA A 1 83 ? -2.364 19.044 15.041 1.00 62.62 83 ALA A O 1
ATOM 675 N N . SER A 1 84 ? -1.629 19.709 17.057 1.00 68.62 84 SER A N 1
ATOM 676 C CA . SER A 1 84 ? -0.321 20.218 16.630 1.00 68.62 84 SER A CA 1
ATOM 677 C C . SER A 1 84 ? 0.609 19.121 16.113 1.00 68.62 84 SER A C 1
ATOM 679 O O . SER A 1 84 ? 1.616 19.405 15.476 1.00 68.62 84 SER A O 1
ATOM 681 N N . SER A 1 85 ? 0.294 17.859 16.410 1.00 74.50 85 SER A N 1
ATOM 682 C CA . SER A 1 85 ? 1.108 16.697 16.076 1.00 74.50 85 SER A CA 1
ATOM 683 C C . SER A 1 85 ? 0.228 15.465 15.834 1.00 74.50 85 SER A C 1
ATOM 685 O O . SER A 1 85 ? -0.804 15.318 16.501 1.00 74.50 85 SER A O 1
ATOM 687 N N . PRO A 1 86 ? 0.655 14.507 14.987 1.00 71.06 86 PRO A N 1
ATOM 688 C CA . PRO A 1 86 ? 0.006 13.200 14.855 1.00 71.06 86 PRO A CA 1
ATOM 689 C C . PRO A 1 86 ? -0.202 12.481 16.198 1.00 71.06 86 PRO A C 1
ATOM 691 O O . PRO A 1 86 ? -1.215 11.812 16.399 1.00 71.06 86 PRO A O 1
ATOM 694 N N . LYS A 1 87 ? 0.714 12.667 17.162 1.00 71.69 87 LYS A N 1
ATOM 695 C CA . LYS A 1 87 ? 0.572 12.121 18.524 1.00 71.69 87 LYS A CA 1
ATOM 696 C C . LYS A 1 87 ? -0.595 12.753 19.282 1.00 71.69 87 LYS A C 1
ATOM 698 O O . LYS A 1 87 ? -1.302 12.055 20.008 1.00 71.69 87 LYS A O 1
ATOM 703 N N . ASP A 1 88 ? -0.807 14.052 19.113 1.00 75.12 88 ASP A N 1
ATOM 704 C CA . ASP A 1 88 ? -1.904 14.771 19.760 1.00 75.12 88 ASP A CA 1
ATOM 705 C C . ASP A 1 88 ? -3.243 14.427 19.104 1.00 75.12 88 ASP A C 1
ATOM 707 O O . ASP A 1 88 ? -4.227 14.221 19.811 1.00 75.12 88 ASP A O 1
ATOM 711 N N . ALA A 1 89 ? -3.261 14.238 17.781 1.00 71.44 89 ALA A N 1
ATOM 712 C CA . ALA A 1 89 ? -4.433 13.761 17.047 1.00 71.44 89 ALA A CA 1
ATOM 713 C C . ALA A 1 89 ? -4.844 12.355 17.513 1.00 71.44 89 ALA A C 1
ATOM 715 O O . ALA A 1 89 ? -6.020 12.089 17.768 1.00 71.44 89 ALA A O 1
ATOM 716 N N . LEU A 1 90 ? -3.862 11.469 17.708 1.00 71.12 90 LEU A N 1
ATOM 717 C CA . LEU A 1 90 ? -4.087 10.115 18.207 1.00 71.12 90 LEU A CA 1
ATOM 718 C C . LEU A 1 90 ? -4.607 10.101 19.657 1.00 71.12 90 LEU A C 1
ATOM 720 O O . LEU A 1 90 ? -5.498 9.321 19.993 1.00 71.12 90 LEU A O 1
ATOM 724 N N . LYS A 1 91 ? -4.091 10.988 20.522 1.00 69.31 91 LYS A N 1
ATOM 725 C CA . LYS A 1 91 ? -4.598 11.164 21.897 1.00 69.31 91 LYS A CA 1
ATOM 726 C C . LYS A 1 91 ? -6.032 11.694 21.917 1.00 69.31 91 LYS A C 1
ATOM 728 O O . LYS A 1 91 ? -6.822 11.269 22.758 1.00 69.31 91 LYS A O 1
ATOM 733 N N . GLN A 1 92 ? -6.366 12.609 21.007 1.00 65.31 92 GLN A N 1
ATOM 734 C CA . GLN A 1 92 ? -7.704 13.188 20.894 1.00 65.31 92 GLN A CA 1
ATOM 735 C C . GLN A 1 92 ? -8.743 12.170 20.414 1.00 65.31 92 GLN A C 1
ATOM 737 O O . GLN A 1 92 ? -9.873 12.188 20.899 1.00 65.31 92 GLN A O 1
ATOM 742 N N . SER A 1 93 ? -8.373 11.268 19.501 1.00 64.50 93 SER A N 1
ATOM 743 C CA . SER A 1 93 ? -9.321 10.329 18.897 1.00 64.50 93 SER A CA 1
ATOM 744 C C . SER A 1 93 ? -9.669 9.130 19.789 1.00 64.50 93 SER A C 1
ATOM 746 O O . SER A 1 93 ? -10.716 8.524 19.597 1.00 64.50 93 SER A O 1
ATOM 748 N N . GLN A 1 94 ? -8.824 8.776 20.770 1.00 62.72 94 GLN A N 1
ATOM 749 C CA . GLN A 1 94 ? -8.937 7.550 21.589 1.00 62.72 94 GLN A CA 1
ATOM 750 C C . GLN A 1 94 ? -9.087 6.236 20.785 1.00 62.72 94 GLN A C 1
ATOM 752 O O . GLN A 1 94 ? -9.398 5.199 21.370 1.00 62.72 94 GLN A O 1
ATOM 757 N N . LEU A 1 95 ? -8.839 6.258 19.471 1.00 65.50 95 LEU A N 1
ATOM 758 C CA . LEU A 1 95 ? -9.012 5.126 18.550 1.00 65.50 95 LEU A CA 1
ATOM 759 C C . LEU A 1 95 ? -7.755 4.247 18.435 1.00 65.50 95 LEU A C 1
ATOM 761 O O . LEU A 1 95 ? -7.721 3.305 17.649 1.00 65.50 95 LEU A O 1
ATOM 765 N N . ALA A 1 96 ? -6.711 4.550 19.206 1.00 68.19 96 ALA A N 1
ATOM 766 C CA . ALA A 1 96 ? -5.456 3.816 19.164 1.00 68.19 96 ALA A CA 1
ATOM 767 C C . ALA A 1 96 ? -5.582 2.450 19.848 1.00 68.19 96 ALA A C 1
ATOM 769 O O . ALA A 1 96 ? -5.920 2.364 21.032 1.00 68.19 96 ALA A O 1
ATOM 770 N N . VAL A 1 97 ? -5.227 1.393 19.121 1.00 71.12 97 VAL A N 1
ATOM 771 C CA . VAL A 1 97 ? -5.059 0.049 19.673 1.00 71.12 97 VAL A CA 1
ATOM 772 C C . VAL A 1 97 ? -3.574 -0.244 19.764 1.00 71.12 97 VAL A C 1
ATOM 774 O O . VAL A 1 97 ? -2.859 -0.171 18.768 1.00 71.12 97 VAL A O 1
ATOM 777 N N . LYS A 1 98 ? -3.103 -0.567 20.968 1.00 74.69 98 LYS A N 1
ATOM 778 C CA . LYS A 1 98 ? -1.753 -1.093 21.160 1.00 74.69 98 LYS A CA 1
ATOM 779 C C . LYS A 1 98 ? -1.823 -2.605 20.989 1.00 74.69 98 LYS A C 1
ATOM 781 O O . LYS A 1 98 ? -2.531 -3.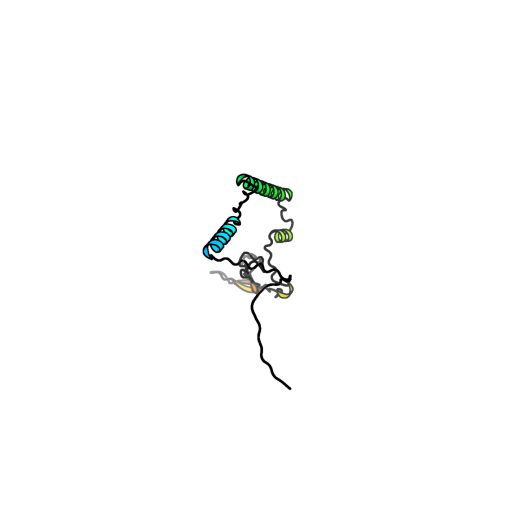264 21.741 1.00 74.69 98 LYS A O 1
ATOM 786 N N . LEU A 1 99 ? -1.124 -3.120 19.983 1.00 72.88 99 LEU A 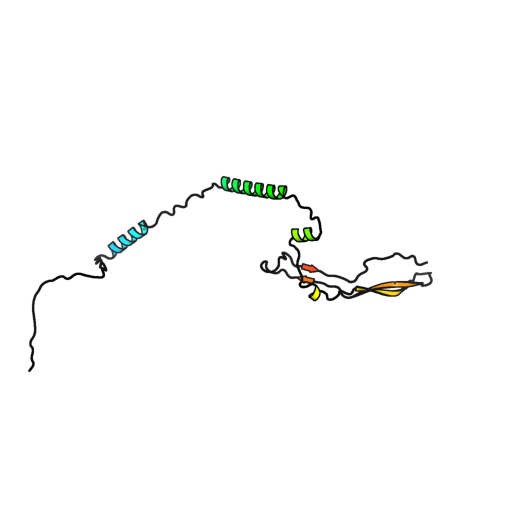N 1
ATOM 787 C CA . LEU A 1 99 ? -1.146 -4.537 19.608 1.00 72.88 99 LEU A CA 1
ATOM 788 C C . LEU A 1 99 ? -0.255 -5.435 20.490 1.00 72.88 99 LEU A C 1
ATOM 790 O O . LEU A 1 99 ? -0.217 -6.639 20.273 1.00 72.88 99 LEU A O 1
ATOM 794 N N . GLY A 1 100 ? 0.421 -4.872 21.493 1.00 72.19 100 GLY A N 1
ATOM 795 C CA . GLY A 1 100 ? 1.359 -5.573 22.371 1.00 72.19 100 GLY A CA 1
ATOM 796 C C . GLY A 1 100 ? 2.672 -4.803 22.495 1.00 72.19 100 GLY A C 1
ATOM 797 O O . GLY A 1 100 ? 2.753 -3.647 22.064 1.00 72.19 100 GLY A O 1
ATOM 798 N N . ASP A 1 101 ? 3.685 -5.441 23.080 1.00 73.00 101 ASP A N 1
ATOM 799 C CA . ASP A 1 101 ? 5.035 -4.883 23.147 1.00 73.00 101 ASP A CA 1
ATOM 800 C C . ASP A 1 101 ? 5.667 -4.826 21.758 1.00 73.00 101 ASP A C 1
ATOM 802 O O . ASP A 1 101 ? 5.534 -5.749 20.951 1.00 73.00 101 ASP A O 1
ATOM 806 N N . ALA A 1 102 ? 6.377 -3.729 21.485 1.00 65.88 102 ALA A N 1
ATOM 807 C CA . ALA A 1 102 ? 7.025 -3.513 20.197 1.00 65.88 102 ALA A CA 1
ATOM 808 C C . ALA A 1 102 ? 7.995 -4.655 19.854 1.00 65.88 102 ALA A C 1
ATOM 810 O O . ALA A 1 102 ? 8.015 -5.094 18.712 1.00 65.88 102 ALA A O 1
ATOM 811 N N . GLU A 1 103 ? 8.727 -5.184 20.840 1.00 62.75 103 GLU A N 1
ATOM 812 C CA . GLU A 1 103 ? 9.651 -6.312 20.647 1.00 62.75 103 GLU A CA 1
ATOM 813 C C . GLU A 1 103 ? 8.936 -7.605 20.238 1.00 62.75 103 GLU A C 1
ATOM 815 O O . GLU A 1 103 ? 9.405 -8.317 19.356 1.00 62.75 103 GLU A O 1
ATOM 820 N N . ALA A 1 104 ? 7.762 -7.888 20.809 1.00 63.56 104 ALA A N 1
ATOM 821 C CA . ALA A 1 104 ? 6.995 -9.090 20.478 1.00 63.56 104 ALA A CA 1
ATOM 822 C C . ALA A 1 104 ? 6.367 -9.023 19.071 1.00 63.56 104 ALA A C 1
ATOM 824 O O . ALA A 1 104 ? 6.125 -10.057 18.447 1.00 63.56 104 ALA A O 1
ATOM 825 N N . LEU A 1 105 ? 6.104 -7.811 18.565 1.00 63.25 105 LEU A N 1
ATOM 826 C CA . LEU A 1 105 ? 5.563 -7.571 17.222 1.00 63.25 105 LEU A CA 1
ATOM 827 C C . LEU A 1 105 ? 6.632 -7.370 16.142 1.00 63.25 105 LEU A C 1
ATOM 829 O O . LEU A 1 105 ? 6.298 -7.397 14.956 1.00 63.25 105 LEU A O 1
ATOM 833 N N . ARG A 1 106 ? 7.902 -7.202 16.521 1.00 60.94 106 ARG A N 1
ATOM 834 C CA . ARG A 1 106 ? 9.056 -7.106 15.614 1.00 60.94 106 ARG A CA 1
ATOM 835 C C . ARG A 1 106 ? 9.441 -8.464 15.017 1.00 60.94 106 ARG A C 1
ATOM 837 O O . ARG A 1 106 ? 10.609 -8.832 14.959 1.00 60.94 106 ARG A O 1
ATOM 844 N N . LYS A 1 107 ? 8.475 -9.209 14.478 1.00 64.94 107 LYS A N 1
ATOM 845 C CA . LYS A 1 107 ? 8.817 -10.058 13.332 1.00 64.94 107 LYS A CA 1
ATOM 846 C C . LYS A 1 107 ? 9.134 -9.077 12.219 1.00 64.94 107 LYS A C 1
ATOM 848 O O . LYS A 1 107 ? 8.198 -8.474 11.709 1.00 64.94 107 LYS A O 1
ATOM 853 N N . ASN A 1 108 ? 10.419 -8.822 11.971 1.00 69.62 108 ASN A N 1
ATOM 854 C CA . ASN A 1 108 ? 10.874 -7.843 10.987 1.00 69.62 108 ASN A CA 1
ATOM 855 C C . ASN A 1 108 ? 10.177 -8.146 9.654 1.00 69.62 108 ASN A C 1
ATOM 857 O O . ASN A 1 108 ? 10.502 -9.164 9.046 1.00 69.62 108 ASN A O 1
ATOM 861 N N . PRO A 1 109 ? 9.176 -7.344 9.236 1.00 75.25 109 PRO A N 1
ATOM 862 C CA . PRO A 1 109 ? 8.559 -7.549 7.943 1.00 75.25 109 PRO A CA 1
ATOM 863 C C . PRO A 1 109 ? 9.628 -7.221 6.909 1.00 75.25 109 PRO A C 1
ATOM 865 O O . PRO A 1 109 ? 10.066 -6.078 6.788 1.00 75.25 109 PRO A O 1
ATOM 868 N N . GLU A 1 110 ? 10.095 -8.250 6.227 1.00 88.81 110 GLU A N 1
ATOM 869 C CA . GLU A 1 110 ? 11.122 -8.144 5.206 1.00 88.81 110 GLU A CA 1
ATOM 870 C C . GLU A 1 110 ? 10.423 -8.042 3.858 1.00 88.81 110 GLU A C 1
ATOM 872 O O . GLU A 1 110 ? 9.639 -8.917 3.504 1.00 88.81 110 GLU A O 1
ATOM 877 N N . CYS A 1 111 ? 10.652 -6.957 3.127 1.00 95.06 111 CYS A N 1
ATOM 878 C CA . CYS A 1 111 ? 10.160 -6.773 1.768 1.00 95.06 111 CYS A CA 1
ATOM 879 C C . CYS A 1 111 ? 11.281 -6.145 0.952 1.00 95.06 111 CYS A C 1
ATOM 881 O O . CYS A 1 111 ? 11.674 -5.006 1.202 1.00 95.06 111 CYS A O 1
ATOM 883 N N . GLU A 1 112 ? 11.797 -6.906 -0.004 1.00 95.69 112 GLU A N 1
ATOM 884 C CA . GLU A 1 112 ? 12.987 -6.563 -0.768 1.00 95.69 112 GLU A CA 1
ATOM 885 C C . GLU A 1 112 ? 12.693 -6.537 -2.264 1.00 95.69 112 GLU A C 1
ATOM 887 O O . GLU A 1 112 ? 11.807 -7.230 -2.769 1.00 95.69 112 GLU A O 1
ATOM 892 N N . GLY A 1 113 ? 13.446 -5.703 -2.982 1.00 96.62 113 GLY A N 1
ATOM 893 C CA . GLY A 1 113 ? 13.428 -5.639 -4.437 1.00 96.62 113 GLY A CA 1
ATOM 894 C C . GLY A 1 113 ? 14.650 -6.339 -5.021 1.00 96.62 113 GLY A C 1
ATOM 895 O O . GLY A 1 113 ? 15.748 -5.782 -4.968 1.00 96.62 113 GLY A O 1
ATOM 896 N N . GLN A 1 114 ? 14.460 -7.505 -5.633 1.00 97.44 114 GLN A N 1
ATOM 897 C CA . GLN A 1 114 ? 15.534 -8.278 -6.251 1.00 97.44 114 GLN A CA 1
ATOM 898 C C . GLN A 1 114 ? 15.656 -7.965 -7.744 1.00 97.44 114 GLN A C 1
ATOM 900 O O . GLN A 1 114 ? 14.662 -7.902 -8.470 1.00 97.44 114 GLN A O 1
ATOM 905 N N . LEU A 1 115 ? 16.893 -7.774 -8.210 1.00 97.94 115 LEU A N 1
ATOM 906 C CA . LEU A 1 115 ? 17.191 -7.519 -9.618 1.00 97.94 115 LEU A CA 1
ATOM 907 C C . LEU A 1 115 ? 16.996 -8.783 -10.465 1.00 97.94 115 LEU A C 1
ATOM 909 O O . LEU A 1 115 ? 17.406 -9.876 -10.076 1.00 97.94 115 LEU A O 1
ATOM 913 N N . PHE A 1 116 ? 16.452 -8.621 -11.667 1.00 98.00 116 PHE A N 1
ATOM 914 C CA . PHE A 1 116 ? 16.360 -9.675 -12.670 1.00 98.00 116 PHE A CA 1
ATOM 915 C C . PHE A 1 116 ? 16.579 -9.125 -14.082 1.00 98.00 116 PHE A C 1
ATOM 917 O O . PHE A 1 116 ? 16.387 -7.940 -14.352 1.00 98.00 116 PHE A O 1
ATOM 924 N N . LYS A 1 117 ? 16.993 -10.000 -15.004 1.00 97.94 117 LYS A N 1
ATOM 925 C CA . LYS A 1 117 ? 17.152 -9.662 -16.424 1.00 97.94 117 LYS A CA 1
ATOM 926 C C . LYS A 1 117 ? 15.831 -9.895 -17.150 1.00 97.94 117 LYS A C 1
ATOM 928 O O . LYS A 1 117 ? 15.417 -11.037 -17.333 1.00 97.94 117 LYS A O 1
ATOM 933 N N . GLN A 1 118 ? 15.192 -8.824 -17.591 1.00 97.38 118 GLN A N 1
ATOM 934 C CA . GLN A 1 118 ? 13.972 -8.864 -18.383 1.00 97.38 118 GLN A CA 1
ATOM 935 C C . GLN A 1 118 ? 14.313 -8.756 -19.869 1.00 97.38 118 GLN A C 1
ATOM 937 O O . GLN A 1 118 ? 15.024 -7.849 -20.290 1.00 97.38 118 GLN A O 1
ATOM 942 N N . ARG A 1 119 ? 13.791 -9.671 -20.690 1.00 97.19 119 ARG A N 1
ATOM 943 C CA . ARG A 1 119 ? 13.931 -9.601 -22.149 1.00 97.19 119 ARG A CA 1
ATOM 944 C C . ARG A 1 119 ? 12.698 -8.936 -22.760 1.00 97.19 119 ARG A C 1
ATOM 946 O O . ARG A 1 119 ? 11.607 -9.493 -22.679 1.00 97.19 119 ARG A O 1
ATOM 953 N N . ILE A 1 120 ? 12.895 -7.790 -23.398 1.00 97.12 120 ILE A N 1
ATOM 954 C CA . ILE A 1 120 ? 11.874 -7.028 -24.119 1.00 97.12 120 ILE A CA 1
ATOM 955 C C . ILE A 1 120 ? 11.850 -7.487 -25.578 1.00 97.12 120 ILE A C 1
ATOM 957 O O . ILE A 1 120 ? 12.900 -7.622 -26.214 1.00 97.12 120 ILE A O 1
ATOM 961 N N . ARG A 1 121 ? 10.650 -7.768 -26.094 1.00 96.50 121 ARG A N 1
ATOM 962 C CA . ARG A 1 121 ? 10.409 -8.193 -27.477 1.00 96.50 121 ARG A CA 1
ATOM 963 C C . ARG A 1 121 ? 9.311 -7.338 -28.089 1.00 96.50 121 ARG A C 1
ATOM 965 O O . ARG A 1 121 ? 8.321 -7.060 -27.421 1.00 96.50 121 ARG A O 1
ATOM 972 N N . MET A 1 122 ? 9.494 -6.977 -29.351 1.00 96.00 122 MET A N 1
ATOM 973 C CA . MET A 1 122 ? 8.530 -6.238 -30.155 1.00 96.00 122 MET A CA 1
ATOM 974 C C . MET A 1 122 ? 8.598 -6.766 -31.589 1.00 96.00 122 MET A C 1
ATOM 976 O O . ME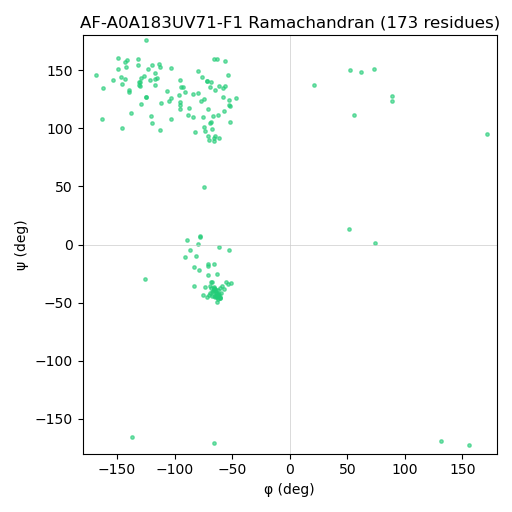T A 1 122 ? 9.677 -7.139 -32.056 1.00 96.00 122 MET A O 1
ATOM 980 N N . GLU A 1 123 ? 7.451 -6.857 -32.258 1.00 96.94 123 GLU A N 1
ATOM 981 C CA . GLU A 1 123 ? 7.385 -7.325 -33.643 1.00 96.94 123 GLU A CA 1
ATOM 982 C C . GLU A 1 123 ? 8.186 -6.404 -34.569 1.00 96.94 123 GLU A C 1
ATOM 984 O O . GLU A 1 123 ? 8.147 -5.185 -34.433 1.00 96.94 123 GLU A O 1
ATOM 989 N N . GLY A 1 124 ? 8.953 -6.995 -35.489 1.00 96.25 124 GLY A N 1
ATOM 990 C CA . GLY A 1 124 ? 9.826 -6.241 -36.394 1.00 96.25 124 GLY A CA 1
ATOM 991 C C . GLY A 1 124 ? 11.096 -5.663 -35.752 1.00 96.25 124 GLY A C 1
ATOM 992 O O . GLY A 1 124 ? 11.889 -5.045 -36.458 1.00 96.25 124 GLY A O 1
ATOM 993 N N . CYS A 1 125 ? 11.341 -5.889 -34.454 1.00 96.44 125 CYS A N 1
ATOM 994 C CA . CYS A 1 125 ? 12.515 -5.380 -33.739 1.00 96.44 125 CYS A CA 1
ATOM 995 C C . CYS A 1 125 ? 13.385 -6.501 -33.147 1.00 96.44 125 CYS A C 1
ATOM 997 O O . CYS A 1 125 ? 12.918 -7.590 -32.806 1.00 96.44 125 CYS A O 1
ATOM 999 N N . LEU A 1 126 ? 14.677 -6.212 -32.955 1.00 96.06 126 LEU A N 1
ATOM 1000 C CA . LEU A 1 126 ? 15.581 -7.095 -32.216 1.00 96.06 126 LEU A CA 1
ATOM 1001 C C . LEU A 1 126 ? 15.258 -7.060 -30.715 1.00 96.06 126 LEU A C 1
ATOM 1003 O O . LEU A 1 126 ? 14.979 -6.010 -30.144 1.00 96.06 126 LEU A O 1
ATOM 1007 N N . SER A 1 127 ? 15.322 -8.218 -30.053 1.00 97.06 127 SER A N 1
ATOM 1008 C CA . SER A 1 127 ? 15.071 -8.297 -28.608 1.00 97.06 127 SER A CA 1
ATOM 1009 C C . SER A 1 127 ? 16.192 -7.629 -27.806 1.00 97.06 127 SER A C 1
ATOM 1011 O O . SER A 1 127 ? 17.363 -7.937 -28.031 1.00 97.06 127 SER A O 1
ATOM 1013 N N . LYS A 1 128 ? 15.842 -6.830 -26.792 1.00 96.75 128 LYS A N 1
ATOM 1014 C CA . LYS A 1 128 ? 16.802 -6.252 -25.834 1.00 96.75 128 LYS A CA 1
ATOM 1015 C C . LYS A 1 128 ? 16.622 -6.822 -24.431 1.00 96.75 128 LYS A C 1
ATOM 1017 O O . LYS A 1 128 ? 15.541 -7.281 -24.069 1.00 96.75 128 LYS A O 1
ATOM 1022 N N . VAL A 1 129 ? 17.697 -6.835 -23.644 1.00 96.94 129 VAL A N 1
ATOM 1023 C CA . VAL A 1 129 ? 17.679 -7.285 -22.244 1.00 96.94 129 VAL A CA 1
ATOM 1024 C C . VAL A 1 129 ? 17.928 -6.084 -21.342 1.00 96.94 129 VAL A C 1
ATOM 1026 O O . VAL A 1 129 ? 18.965 -5.439 -21.457 1.00 96.94 129 VAL A O 1
ATOM 1029 N N . VAL A 1 130 ? 16.985 -5.813 -20.444 1.00 96.62 130 VAL A N 1
ATOM 1030 C CA . VAL A 1 130 ? 17.054 -4.749 -19.436 1.00 96.62 130 VAL A CA 1
ATOM 1031 C C . VAL A 1 130 ? 17.121 -5.363 -18.040 1.00 96.62 130 VAL A C 1
ATOM 1033 O O . VAL A 1 130 ? 16.687 -6.497 -17.831 1.00 96.62 130 VAL A O 1
ATOM 1036 N N . ILE A 1 131 ? 17.682 -4.638 -17.076 1.00 97.06 131 ILE A N 1
ATOM 1037 C CA . ILE A 1 131 ? 17.683 -5.057 -15.671 1.00 97.06 131 ILE A CA 1
ATOM 1038 C C . ILE A 1 131 ? 16.491 -4.387 -14.989 1.00 97.06 131 ILE A C 1
ATOM 1040 O O . ILE A 1 131 ? 16.390 -3.166 -14.998 1.00 97.06 131 ILE A O 1
ATOM 1044 N N . ASN A 1 132 ? 15.600 -5.183 -14.405 1.00 97.06 132 ASN A N 1
ATOM 1045 C CA . ASN A 1 132 ? 14.423 -4.714 -13.676 1.00 97.06 132 ASN A CA 1
ATOM 1046 C C . ASN A 1 132 ? 14.419 -5.304 -12.253 1.00 97.06 132 ASN A C 1
ATOM 1048 O O . ASN A 1 132 ? 15.309 -6.079 -11.902 1.00 97.06 132 ASN A O 1
ATOM 1052 N N . ARG A 1 133 ? 13.455 -4.928 -11.412 1.00 97.56 133 ARG A N 1
ATOM 1053 C CA . ARG A 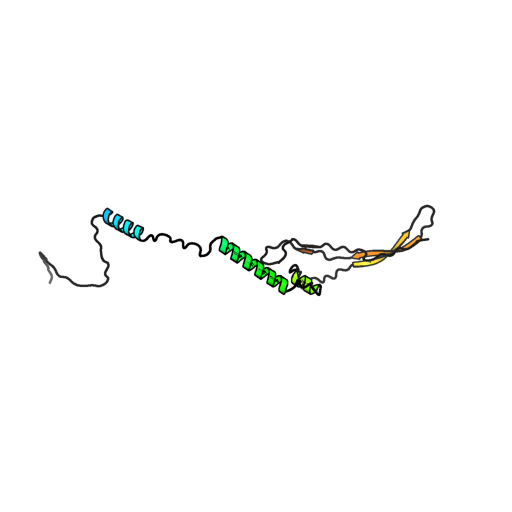1 133 ? 13.294 -5.410 -10.039 1.00 97.56 133 ARG A CA 1
ATOM 1054 C C . ARG A 1 133 ? 11.930 -6.063 -9.858 1.00 97.56 133 ARG A C 1
ATOM 1056 O O . ARG A 1 133 ? 10.933 -5.566 -10.372 1.00 97.56 133 ARG A O 1
ATOM 1063 N N . PHE A 1 134 ? 11.876 -7.145 -9.091 1.00 96.62 134 PHE A N 1
ATOM 1064 C CA . PHE A 1 134 ? 10.624 -7.680 -8.559 1.00 96.62 134 PHE A CA 1
ATOM 1065 C C . PHE A 1 134 ? 10.650 -7.620 -7.032 1.00 96.62 134 PHE A C 1
ATOM 1067 O O . PHE A 1 134 ? 11.713 -7.730 -6.424 1.00 96.62 134 PHE A O 1
ATOM 1074 N N . CYS A 1 135 ? 9.487 -7.421 -6.415 1.00 97.31 135 CYS A N 1
ATOM 1075 C CA . CYS A 1 135 ? 9.363 -7.367 -4.961 1.00 97.31 135 CYS A CA 1
ATOM 1076 C C . CYS A 1 135 ? 9.036 -8.754 -4.402 1.00 97.31 135 CYS A C 1
ATOM 1078 O O . CYS A 1 135 ? 8.153 -9.434 -4.926 1.00 97.31 135 CYS A O 1
ATOM 1080 N N . HIS A 1 136 ? 9.699 -9.155 -3.320 1.00 96.19 136 HIS A N 1
ATOM 1081 C CA . HIS A 1 136 ? 9.360 -10.357 -2.563 1.00 96.19 136 HIS A CA 1
ATOM 1082 C C . HIS A 1 136 ? 9.536 -10.118 -1.066 1.00 96.19 136 HIS A C 1
ATOM 1084 O O . HIS A 1 136 ? 10.333 -9.283 -0.645 1.00 96.19 136 HIS A O 1
ATOM 1090 N N . GLY A 1 137 ? 8.785 -10.853 -0.250 1.00 94.44 137 GLY A N 1
ATOM 1091 C CA . GLY A 1 137 ? 8.896 -10.712 1.192 1.00 94.44 137 GLY A CA 1
ATOM 1092 C C . GLY A 1 137 ? 7.666 -11.138 1.973 1.00 94.44 137 GLY A C 1
ATOM 1093 O O . GLY A 1 137 ? 6.702 -11.677 1.429 1.00 94.44 137 GLY A O 1
ATOM 1094 N N . THR A 1 138 ? 7.709 -10.861 3.271 1.00 92.62 138 THR A N 1
ATOM 1095 C CA . THR A 1 138 ? 6.625 -11.087 4.221 1.00 92.62 138 THR A CA 1
ATOM 1096 C C . THR A 1 138 ? 6.155 -9.756 4.796 1.00 92.62 138 THR A C 1
ATOM 1098 O O . THR A 1 138 ? 6.942 -8.870 5.125 1.00 92.62 138 THR A O 1
ATOM 1101 N N . CYS A 1 139 ? 4.841 -9.581 4.906 1.00 92.94 139 CYS A N 1
ATOM 1102 C CA . CYS A 1 139 ? 4.255 -8.358 5.442 1.00 92.94 139 CYS A CA 1
ATOM 1103 C C . CYS A 1 139 ? 3.293 -8.680 6.579 1.00 92.94 139 CYS A C 1
ATOM 1105 O O . CYS A 1 139 ? 2.571 -9.675 6.541 1.00 92.94 139 CYS A O 1
ATOM 1107 N N . SER A 1 140 ? 3.251 -7.806 7.581 1.00 89.50 140 SER A N 1
ATOM 1108 C CA . SER A 1 140 ? 2.359 -7.986 8.721 1.00 89.50 140 SER A CA 1
ATOM 1109 C C . SER A 1 140 ? 0.922 -7.616 8.356 1.00 89.50 140 SER A C 1
ATOM 1111 O O . SER A 1 140 ? 0.630 -6.486 7.954 1.00 89.50 140 SER A O 1
ATOM 1113 N N . SER A 1 141 ? 0.014 -8.563 8.553 1.00 90.38 141 SER A N 1
ATOM 1114 C CA . SER A 1 141 ? -1.436 -8.372 8.514 1.00 90.38 141 SER A CA 1
ATOM 1115 C C . SER A 1 141 ? -2.018 -8.635 9.897 1.00 90.38 141 SER A C 1
ATOM 1117 O O . SER A 1 141 ? -1.567 -9.552 10.585 1.00 90.38 141 SER A O 1
ATOM 1119 N N . TYR A 1 142 ? -3.033 -7.878 10.300 1.00 87.38 142 TYR A N 1
ATOM 1120 C CA . TYR A 1 142 ? -3.646 -8.023 11.617 1.00 87.38 142 TYR A CA 1
ATOM 1121 C C . TYR A 1 142 ? -5.156 -8.156 11.499 1.00 87.38 142 TYR A C 1
ATOM 1123 O O . TYR A 1 142 ? -5.799 -7.478 10.703 1.00 87.38 142 TYR A O 1
ATOM 1131 N N . TYR A 1 143 ? -5.731 -8.993 12.355 1.00 88.38 143 TYR A N 1
ATOM 1132 C CA . TYR A 1 143 ? -7.169 -9.094 12.541 1.00 88.38 143 TYR A CA 1
ATOM 1133 C C . TYR A 1 143 ? -7.475 -9.001 14.032 1.00 88.38 143 TYR A C 1
ATOM 1135 O O . TYR A 1 143 ? -6.981 -9.800 14.826 1.00 88.38 143 TYR A O 1
ATOM 1143 N N . ILE A 1 144 ? -8.274 -8.008 14.417 1.00 84.62 144 ILE A N 1
ATOM 1144 C CA . ILE A 1 144 ? -8.725 -7.810 15.792 1.00 84.62 144 ILE A CA 1
ATOM 1145 C C . ILE A 1 144 ? -10.256 -7.861 15.783 1.00 84.62 144 ILE A C 1
ATOM 1147 O O . ILE A 1 144 ? -10.905 -6.945 15.257 1.00 84.62 144 ILE A O 1
ATOM 1151 N N . PRO A 1 145 ? -10.865 -8.915 16.352 1.00 84.38 145 PRO A N 1
ATOM 1152 C CA . PRO A 1 145 ? -12.313 -9.023 16.413 1.00 84.38 145 PRO A CA 1
ATOM 1153 C C . PRO A 1 145 ? -12.906 -7.930 17.310 1.00 84.38 145 PRO A C 1
ATOM 1155 O O . PRO A 1 145 ? -12.243 -7.379 18.193 1.00 84.38 145 PRO A O 1
ATOM 1158 N N . ARG A 1 146 ? -14.200 -7.646 17.127 1.00 77.94 146 ARG A N 1
ATOM 1159 C CA . ARG A 1 146 ? -14.955 -6.801 18.062 1.00 77.94 146 ARG A CA 1
ATOM 1160 C C . ARG A 1 146 ? -14.983 -7.476 19.434 1.00 77.94 146 ARG A C 1
ATOM 1162 O O . ARG A 1 146 ? -15.639 -8.499 19.612 1.00 77.94 146 ARG A O 1
ATOM 1169 N N . LEU A 1 147 ? -14.296 -6.895 20.412 1.00 67.12 147 LEU A N 1
ATOM 1170 C CA . LEU A 1 147 ? -14.359 -7.337 21.803 1.00 67.12 147 LEU A CA 1
ATOM 1171 C C . LEU A 1 147 ? -15.389 -6.494 22.557 1.00 67.12 147 LEU A C 1
ATOM 1173 O O . LEU A 1 147 ? -15.507 -5.291 22.334 1.00 67.12 147 LEU A O 1
ATOM 1177 N N . ARG A 1 148 ? -16.153 -7.124 23.460 1.00 63.91 148 ARG A N 1
ATOM 1178 C CA . ARG A 1 148 ? -17.142 -6.423 24.294 1.00 63.91 148 ARG A CA 1
ATOM 1179 C C . ARG A 1 148 ? -16.478 -5.241 25.033 1.00 63.91 148 ARG A C 1
ATOM 1181 O O . ARG A 1 148 ? -15.335 -5.378 25.482 1.00 63.91 148 ARG A O 1
ATOM 1188 N N . PRO A 1 149 ? -17.199 -4.124 25.251 1.00 58.62 149 PRO A N 1
ATOM 1189 C CA . PRO A 1 149 ? -16.643 -2.808 25.608 1.00 58.62 149 PRO A CA 1
ATOM 1190 C C . PRO A 1 149 ? -15.864 -2.723 26.932 1.00 58.62 149 PRO A C 1
ATOM 1192 O O . PRO A 1 149 ? -15.349 -1.663 27.272 1.00 58.62 149 PRO A O 1
ATOM 1195 N N . ARG A 1 150 ? -15.765 -3.810 27.706 1.00 59.38 150 ARG A N 1
ATOM 1196 C CA . ARG A 1 150 ? -15.088 -3.811 29.008 1.00 59.38 150 ARG A CA 1
ATOM 1197 C C . ARG A 1 150 ? -13.566 -3.985 28.930 1.00 59.38 150 ARG A C 1
ATOM 1199 O O . ARG A 1 150 ? -12.912 -3.660 29.912 1.00 59.38 150 ARG A O 1
ATOM 1206 N N . LYS A 1 151 ? -12.994 -4.493 27.824 1.00 56.84 151 LYS A N 1
ATOM 1207 C CA . LYS A 1 151 ? -11.541 -4.795 27.743 1.00 56.84 151 LYS A CA 1
ATOM 1208 C C . LYS A 1 151 ? -10.781 -4.144 26.579 1.00 56.84 151 LYS A C 1
ATOM 1210 O O . LYS A 1 151 ? -9.611 -3.833 26.757 1.00 56.84 151 LYS A O 1
ATOM 1215 N N . LEU A 1 152 ? -11.411 -3.871 25.433 1.00 61.00 152 LEU A N 1
ATOM 1216 C CA . LEU A 1 152 ? -10.796 -3.112 24.333 1.00 61.00 152 LEU A CA 1
ATOM 1217 C C . LEU A 1 152 ? -11.742 -2.000 23.859 1.00 61.00 152 LEU A C 1
ATOM 1219 O O . LEU A 1 152 ? -12.946 -2.210 23.751 1.00 61.00 152 LEU A O 1
ATOM 1223 N N . LYS A 1 153 ? -11.190 -0.819 23.551 1.00 61.44 153 LYS A N 1
ATOM 1224 C CA . LYS A 1 153 ? -11.941 0.362 23.075 1.00 61.44 153 LYS A CA 1
ATOM 1225 C C . LYS A 1 153 ? -12.350 0.291 21.594 1.00 61.44 153 LYS A C 1
ATOM 1227 O O . LYS A 1 153 ? -12.840 1.276 21.045 1.00 61.44 153 LYS A O 1
ATOM 1232 N N . LEU A 1 154 ? -12.132 -0.844 20.934 1.00 61.16 154 LEU A N 1
ATOM 1233 C CA . LEU A 1 154 ? -12.502 -1.036 19.537 1.00 61.16 154 LEU A CA 1
ATOM 1234 C C . LEU A 1 154 ? -14.027 -1.095 19.403 1.00 61.16 154 LEU A C 1
ATOM 1236 O O . LEU A 1 154 ? -14.655 -2.100 19.717 1.00 61.16 154 LEU A O 1
ATOM 1240 N N . GLN A 1 155 ? -14.614 -0.009 18.903 1.00 61.75 155 GLN A N 1
ATOM 1241 C CA . GLN A 1 155 ? -16.035 0.054 18.532 1.00 61.75 155 GLN A CA 1
ATOM 1242 C C . GLN A 1 155 ? -16.335 -0.777 17.265 1.00 61.75 155 GLN A C 1
ATOM 1244 O O . GLN A 1 155 ? -17.481 -1.133 16.987 1.00 61.75 155 GLN A O 1
ATOM 1249 N N . ALA A 1 156 ? -15.301 -1.106 16.485 1.00 68.38 156 ALA A N 1
ATOM 1250 C CA . ALA A 1 156 ? -15.395 -1.825 15.222 1.00 68.38 156 ALA A CA 1
ATOM 1251 C C . ALA A 1 156 ? -14.388 -2.979 15.144 1.00 68.38 156 ALA A C 1
ATOM 1253 O O . ALA A 1 156 ? -13.401 -3.013 15.873 1.00 68.38 156 ALA A O 1
ATOM 1254 N N . MET A 1 157 ? -14.669 -3.930 14.253 1.00 81.50 157 MET A N 1
ATOM 1255 C CA . MET A 1 157 ? -13.711 -4.960 13.860 1.00 81.50 157 MET A CA 1
ATOM 1256 C C . MET A 1 157 ? -12.549 -4.267 13.150 1.00 81.50 157 MET A C 1
ATOM 1258 O O . MET A 1 157 ? -12.793 -3.419 12.292 1.00 81.50 157 MET A O 1
ATOM 1262 N N . PHE A 1 158 ? -11.315 -4.602 13.513 1.00 83.62 158 PHE A N 1
ATOM 1263 C CA . PHE A 1 158 ? -10.133 -4.075 12.840 1.00 83.62 158 PHE A CA 1
ATOM 1264 C C . PHE A 1 158 ? -9.507 -5.171 11.989 1.00 83.62 158 PHE A C 1
ATOM 1266 O O . PHE A 1 158 ? -9.281 -6.283 12.461 1.00 83.62 158 PHE A O 1
ATOM 1273 N N . GLN A 1 159 ? -9.202 -4.841 10.743 1.00 87.94 159 GLN A N 1
ATOM 1274 C CA . GLN A 1 159 ? -8.489 -5.714 9.828 1.00 87.94 159 GLN A CA 1
ATOM 1275 C C . GLN A 1 159 ? -7.498 -4.869 9.035 1.00 87.94 159 GLN A C 1
ATOM 1277 O O . GLN A 1 159 ? -7.858 -3.814 8.516 1.00 87.94 159 GLN A O 1
ATOM 1282 N N . SER A 1 160 ? -6.263 -5.342 8.929 1.00 89.69 160 SER A N 1
ATOM 1283 C CA . SER A 1 160 ? -5.253 -4.781 8.044 1.00 89.69 160 SER A CA 1
ATOM 1284 C C . SER A 1 160 ? -4.613 -5.887 7.215 1.00 89.69 160 SER A C 1
ATOM 1286 O O . SER A 1 160 ? -4.288 -6.960 7.721 1.00 89.69 160 SER A O 1
ATOM 1288 N N . CYS A 1 161 ? -4.434 -5.610 5.927 1.00 92.69 161 CYS A N 1
ATOM 1289 C CA . CYS A 1 161 ? -3.728 -6.469 4.990 1.00 92.69 161 CYS A CA 1
ATOM 1290 C C . CYS A 1 161 ? -2.620 -5.639 4.344 1.00 92.69 161 CYS A C 1
ATOM 1292 O O . CYS A 1 161 ? -2.885 -4.551 3.831 1.00 92.69 161 CYS A O 1
ATOM 1294 N N . SER A 1 162 ? -1.395 -6.146 4.403 1.00 92.75 162 SER A N 1
ATOM 1295 C CA . SER A 1 162 ? -0.211 -5.499 3.843 1.00 92.75 162 SER A CA 1
ATOM 1296 C C . SER A 1 162 ? 0.350 -6.397 2.745 1.00 92.75 162 SER A C 1
ATOM 1298 O O . SER A 1 162 ? 0.337 -7.616 2.894 1.00 92.75 162 SER A O 1
ATOM 1300 N N . ALA A 1 163 ? 0.852 -5.807 1.661 1.00 95.19 163 ALA A N 1
ATOM 1301 C CA . ALA A 1 163 ? 1.421 -6.538 0.530 1.00 95.19 163 ALA A CA 1
ATOM 1302 C C . ALA A 1 163 ? 2.788 -5.959 0.151 1.00 95.19 163 ALA A C 1
ATOM 1304 O O . ALA A 1 163 ? 2.937 -4.737 0.090 1.00 95.19 163 ALA A O 1
ATOM 1305 N N . CYS A 1 164 ? 3.757 -6.834 -0.130 1.00 96.25 164 CYS A N 1
ATOM 1306 C CA . CYS A 1 164 ? 5.075 -6.435 -0.614 1.00 96.25 164 CYS A CA 1
ATOM 1307 C C . CYS A 1 164 ? 4.957 -6.032 -2.088 1.00 96.25 164 CYS A C 1
ATOM 1309 O O . CYS A 1 164 ? 4.668 -6.865 -2.946 1.00 96.25 164 CYS A O 1
ATOM 1311 N N . ARG A 1 165 ? 5.101 -4.735 -2.367 1.00 96.00 165 ARG A N 1
ATOM 1312 C CA . ARG A 1 165 ? 4.886 -4.137 -3.692 1.00 96.00 165 ARG A CA 1
ATOM 1313 C C . ARG A 1 165 ? 5.794 -2.918 -3.892 1.00 96.00 165 ARG A C 1
ATOM 1315 O O . ARG A 1 165 ? 6.224 -2.348 -2.888 1.00 96.00 165 ARG A O 1
ATOM 1322 N N . PRO A 1 166 ? 6.037 -2.478 -5.141 1.00 96.81 166 PRO A N 1
ATOM 1323 C CA . PRO A 1 166 ? 6.876 -1.312 -5.407 1.00 96.81 166 PRO A CA 1
ATOM 1324 C C . PRO A 1 166 ? 6.352 -0.052 -4.708 1.00 96.81 166 PRO A C 1
ATOM 1326 O O . PRO A 1 166 ? 5.147 0.226 -4.745 1.00 96.81 166 PRO A O 1
ATOM 1329 N N . SER A 1 167 ? 7.256 0.704 -4.079 1.00 95.00 167 SER A N 1
ATOM 1330 C CA . SER A 1 167 ? 6.970 2.038 -3.533 1.00 95.00 167 SER A CA 1
ATOM 1331 C C . SER A 1 167 ? 7.068 3.126 -4.601 1.00 95.00 167 SER A C 1
ATOM 1333 O O . SER A 1 167 ? 6.283 4.069 -4.579 1.00 95.00 167 SER A O 1
ATOM 1335 N N . GLU A 1 168 ? 8.003 2.968 -5.539 1.00 94.50 168 GLU A N 1
ATOM 1336 C CA . GLU A 1 168 ? 8.343 3.915 -6.604 1.00 94.50 168 GLU A CA 1
ATOM 1337 C C . GLU A 1 168 ? 8.651 3.140 -7.898 1.00 94.50 168 GLU A C 1
ATOM 1339 O O . GLU A 1 168 ? 8.944 1.940 -7.850 1.00 94.50 168 GLU A O 1
ATOM 1344 N N . TYR A 1 169 ? 8.546 3.803 -9.051 1.00 95.56 169 TYR A N 1
ATOM 1345 C CA . TYR A 1 169 ? 8.853 3.230 -10.361 1.00 95.56 169 TYR A CA 1
ATOM 1346 C C . TYR A 1 169 ? 9.424 4.295 -11.300 1.00 95.56 169 TYR A C 1
ATOM 1348 O O . TYR A 1 169 ? 8.965 5.436 -11.299 1.00 95.56 169 TYR A O 1
ATOM 1356 N N . ASP A 1 170 ? 10.375 3.884 -12.136 1.00 94.75 170 ASP A N 1
ATOM 1357 C CA . ASP A 1 170 ? 10.964 4.712 -13.187 1.00 94.75 170 ASP A CA 1
ATOM 1358 C C . ASP A 1 170 ? 10.400 4.323 -14.556 1.00 94.75 170 ASP A C 1
ATOM 1360 O O . ASP A 1 170 ? 10.036 3.169 -14.798 1.00 94.75 170 ASP A O 1
ATOM 1364 N N . THR A 1 171 ? 10.358 5.287 -15.475 1.00 96.00 171 THR A N 1
ATOM 1365 C CA . THR A 1 171 ? 10.045 5.035 -16.888 1.00 96.00 171 THR A CA 1
ATOM 1366 C C . THR A 1 171 ? 11.338 5.077 -17.688 1.00 96.00 171 THR A C 1
ATOM 1368 O O . THR A 1 171 ? 12.086 6.046 -17.600 1.00 96.00 171 THR A O 1
ATOM 1371 N N . ILE A 1 172 ? 11.611 4.021 -18.454 1.00 93.62 172 ILE A N 1
ATOM 1372 C CA . ILE A 1 172 ? 12.847 3.872 -19.227 1.00 93.62 172 ILE A CA 1
ATOM 1373 C C . ILE A 1 172 ? 12.474 3.622 -20.686 1.00 93.62 172 ILE A C 1
ATOM 1375 O O . ILE A 1 172 ? 11.717 2.697 -20.984 1.00 93.62 172 ILE A O 1
ATOM 1379 N N . GLU A 1 173 ? 13.029 4.423 -21.592 1.00 94.38 173 GLU A N 1
ATOM 1380 C CA . GLU A 1 173 ? 12.916 4.195 -23.032 1.00 94.38 173 GLU A CA 1
ATOM 1381 C C . GLU A 1 173 ? 13.915 3.121 -23.483 1.00 94.38 173 GLU A C 1
ATOM 1383 O O . GLU A 1 173 ? 15.104 3.172 -23.162 1.00 94.38 173 GLU A O 1
ATOM 1388 N N . VAL A 1 174 ? 13.427 2.134 -24.236 1.00 93.06 174 VAL A N 1
ATOM 1389 C CA . VAL A 1 174 ? 14.237 1.045 -24.794 1.00 93.06 174 VAL A CA 1
ATOM 1390 C C . VAL A 1 174 ? 14.257 1.228 -26.308 1.00 93.06 174 VAL A C 1
ATOM 1392 O O . VAL A 1 174 ? 13.288 0.880 -26.979 1.00 93.06 174 VAL A O 1
ATOM 1395 N N . SER A 1 175 ? 15.337 1.828 -26.821 1.00 88.62 175 SER A N 1
ATOM 1396 C CA . SER A 1 175 ? 15.611 1.962 -28.263 1.00 88.62 175 SER A CA 1
ATOM 1397 C C . SER A 1 175 ? 16.073 0.654 -28.883 1.00 88.62 175 SER A C 1
ATOM 1399 O O . SER A 1 175 ? 16.037 -0.362 -28.161 1.00 88.62 175 SER A O 1
#

Organism: Toxocara canis (NCBI:txid6265)

Foldseek 3Di:
DDDDDDDDDDDDDDDDDDDDDDPDDDDPDPVVVVVVVVVVVVVPPDDPPPPPPPDDPVRVVVVVVVVVVVVVVVDVVVPPPPQPDPVSVCVVVVQDDDPDDPVVVPPPWDKDWDKDWDWDDDPPDDIDIDIDTDIDTGDDKDWDQDDDCPPDPPPHTDTGDDDRDDPDDDDDDDD

Mean predicted aligned error: 20.5 Å

pLDDT: mean 73.58, std 18.93, range [30.55, 98.0]

Sequence (175 aa):
MQANSRPIPNGVDESLTTPIGYIQYGVDNSTIFEQLSRNAFMSLQSDSYIEPPLLTPEEKKARWLQRKLRKQQKIDKRGRKIASSPKDALKQSQLAVKLGDAEALRKNPECEGQLFKQRIRMEGCLSKVVINRFCHGTCSSYYIPRLRPRKLKLQAMFQSCSACRPSEYDTIEVS

Nearest PDB structures (foldseek):
  4jph-assembly2_C  TM=8.649E-01  e=2.134E-03  Mus musculus
  4jph-assembly2_D  TM=6.845E-01  e=1.774E-03  Mus musculus
  5hk5-assembly2_E  TM=8.199E-01  e=2.651E-02  Mus musculus
  5hk5-assembly4_H  TM=7.775E-01  e=1.950E-02  Mus musculus
  5hk5-assembly1_F-2  TM=7.817E-01  e=2.998E-02  Mus musculus